Protein AF-A0A0K8Q3N2-F1 (afdb_monomer_lite)

Radius of gyration: 20.89 Å; chains: 1; bounding box: 48×40×47 Å

pLDDT: mean 96.3, std 5.36, range [55.06, 98.69]

Structure (mmCIF, N/CA/C/O backbone):
data_AF-A0A0K8Q3N2-F1
#
_entry.id   AF-A0A0K8Q3N2-F1
#
loop_
_atom_site.group_PDB
_atom_site.id
_atom_site.type_symbol
_atom_site.label_atom_id
_atom_site.label_alt_id
_atom_site.label_comp_id
_atom_site.label_asym_id
_atom_site.label_entity_id
_atom_site.label_seq_id
_atom_site.pdbx_PDB_ins_code
_atom_site.Cartn_x
_atom_site.Cartn_y
_atom_site.Cartn_z
_atom_site.occupancy
_atom_site.B_iso_or_equiv
_atom_site.auth_seq_id
_atom_site.auth_comp_id
_atom_site.auth_asym_id
_atom_site.auth_atom_id
_atom_site.pdbx_PDB_model_num
ATOM 1 N N . MET A 1 1 ? 7.678 7.417 -1.042 1.00 94.62 1 MET A N 1
ATOM 2 C CA . MET A 1 1 ? 6.324 6.924 -1.377 1.00 94.62 1 MET A CA 1
ATOM 3 C C . MET A 1 1 ? 5.869 7.348 -2.769 1.00 94.62 1 MET A C 1
ATOM 5 O O . MET A 1 1 ? 5.271 6.515 -3.427 1.00 94.62 1 MET A O 1
ATOM 9 N N . GLN A 1 2 ? 6.219 8.548 -3.266 1.00 98.56 2 GLN A N 1
ATOM 10 C CA . GLN A 1 2 ? 5.915 8.964 -4.652 1.00 98.56 2 GLN A CA 1
ATOM 11 C C . GLN A 1 2 ? 6.336 7.919 -5.699 1.00 98.56 2 GLN A C 1
ATOM 13 O O . GLN A 1 2 ? 5.490 7.435 -6.433 1.00 98.56 2 GLN A O 1
ATOM 18 N N . PHE A 1 3 ? 7.594 7.467 -5.667 1.00 98.31 3 PHE A N 1
ATOM 19 C CA . PHE A 1 3 ? 8.089 6.438 -6.589 1.00 98.31 3 PHE A CA 1
ATOM 20 C C . PHE A 1 3 ? 7.287 5.122 -6.545 1.00 98.31 3 PHE A C 1
ATOM 22 O O . PHE A 1 3 ? 7.110 4.467 -7.563 1.00 98.31 3 PHE A O 1
ATOM 29 N N . GLN A 1 4 ? 6.761 4.737 -5.378 1.00 98.44 4 GLN A N 1
ATOM 30 C CA . GLN A 1 4 ? 5.919 3.544 -5.253 1.00 98.44 4 GLN A CA 1
ATOM 31 C C . GLN A 1 4 ? 4.566 3.749 -5.949 1.00 98.44 4 GLN A C 1
ATOM 33 O O . GLN A 1 4 ? 4.124 2.858 -6.670 1.00 98.44 4 GLN A O 1
ATOM 38 N N . ALA A 1 5 ? 3.935 4.916 -5.767 1.00 98.62 5 ALA A N 1
ATOM 39 C CA . ALA A 1 5 ? 2.709 5.279 -6.484 1.00 98.62 5 ALA A CA 1
ATOM 40 C C . ALA A 1 5 ? 2.949 5.330 -7.999 1.00 98.62 5 ALA A C 1
ATOM 42 O O . ALA A 1 5 ? 2.166 4.786 -8.771 1.00 98.62 5 ALA A O 1
ATOM 43 N N . ASP A 1 6 ? 4.081 5.899 -8.413 1.00 98.50 6 ASP A N 1
ATOM 44 C CA . ASP A 1 6 ? 4.502 5.979 -9.809 1.00 98.50 6 ASP A CA 1
ATOM 45 C C . ASP A 1 6 ? 4.679 4.590 -10.443 1.00 98.50 6 ASP A C 1
ATOM 47 O O . ASP A 1 6 ? 4.102 4.299 -11.490 1.00 98.50 6 ASP A O 1
ATOM 51 N N . ILE A 1 7 ? 5.433 3.697 -9.793 1.00 98.19 7 ILE A N 1
ATOM 52 C CA . ILE A 1 7 ? 5.713 2.351 -10.312 1.00 98.19 7 ILE A CA 1
ATOM 53 C C . ILE A 1 7 ? 4.478 1.442 -10.284 1.00 98.19 7 ILE A C 1
ATOM 55 O O . ILE A 1 7 ? 4.307 0.618 -11.189 1.00 98.19 7 ILE A O 1
ATOM 59 N N . LEU A 1 8 ? 3.596 1.576 -9.288 1.00 97.56 8 LEU A N 1
ATOM 60 C CA . LEU A 1 8 ? 2.346 0.810 -9.225 1.00 97.56 8 LEU A CA 1
ATOM 61 C C . LEU A 1 8 ? 1.237 1.393 -10.112 1.00 97.56 8 LEU A C 1
ATOM 63 O O . LEU A 1 8 ? 0.359 0.648 -10.546 1.00 97.56 8 LEU A O 1
ATOM 67 N N . GLY A 1 9 ? 1.295 2.685 -10.438 1.00 97.44 9 GLY A N 1
ATOM 68 C CA . GLY A 1 9 ? 0.257 3.379 -11.202 1.00 97.44 9 GLY A CA 1
ATOM 69 C C . GLY A 1 9 ? -1.070 3.513 -10.455 1.00 97.44 9 GLY A C 1
ATOM 70 O O . GLY A 1 9 ? -2.113 3.596 -11.092 1.00 97.44 9 GLY A O 1
ATOM 71 N N . VAL A 1 10 ? -1.036 3.502 -9.120 1.00 98.25 10 VAL A N 1
ATOM 72 C CA . VAL A 1 10 ? -2.202 3.694 -8.244 1.00 98.25 10 VAL A CA 1
ATOM 73 C C . VAL A 1 10 ? -1.836 4.619 -7.077 1.00 98.25 10 VAL A C 1
ATOM 75 O O . VAL A 1 10 ? -0.649 4.722 -6.743 1.00 98.25 10 VAL A O 1
ATOM 78 N N . PRO A 1 11 ? -2.816 5.279 -6.432 1.00 98.38 11 PRO A N 1
ATOM 79 C CA . PRO A 1 11 ? -2.544 6.125 -5.279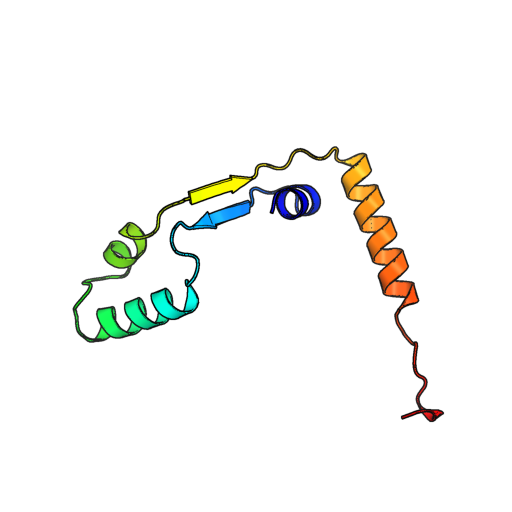 1.00 98.38 11 PRO A CA 1
ATOM 80 C C . PRO A 1 11 ? -1.917 5.326 -4.133 1.00 98.38 11 PRO A C 1
ATOM 82 O O . PRO A 1 11 ? -2.358 4.223 -3.808 1.00 98.38 11 PRO A O 1
ATOM 85 N N . VAL A 1 12 ? -0.923 5.913 -3.468 1.00 98.50 12 VAL A N 1
ATOM 86 C CA . VAL A 1 12 ? -0.384 5.403 -2.200 1.00 98.50 12 VAL A CA 1
ATOM 87 C C . VAL A 1 12 ? -0.821 6.337 -1.084 1.00 98.50 12 VAL A C 1
ATOM 89 O O . VAL A 1 12 ? -0.584 7.543 -1.155 1.00 98.50 12 VAL A O 1
ATOM 92 N N . ILE A 1 13 ? -1.439 5.778 -0.047 1.00 98.25 13 ILE A N 1
ATOM 93 C CA . ILE A 1 13 ? -1.986 6.523 1.089 1.00 98.25 13 ILE A CA 1
ATOM 94 C C . ILE A 1 13 ? -1.219 6.121 2.346 1.00 98.25 13 ILE A C 1
ATOM 96 O O . ILE A 1 13 ? -1.063 4.934 2.628 1.00 98.25 13 ILE A O 1
ATOM 100 N N . ARG A 1 14 ? -0.746 7.109 3.108 1.00 97.88 14 ARG A N 1
ATOM 101 C CA . ARG A 1 14 ? -0.144 6.913 4.428 1.00 97.88 14 ARG A CA 1
ATOM 102 C C . ARG A 1 14 ? -1.108 7.407 5.514 1.00 97.88 14 ARG A C 1
ATOM 104 O O . ARG A 1 14 ? -1.519 8.572 5.459 1.00 97.88 14 ARG A O 1
ATOM 111 N N . PRO A 1 15 ? -1.448 6.561 6.501 1.00 97.69 15 PRO A N 1
ATOM 112 C CA . PRO A 1 15 ? -2.257 6.971 7.641 1.00 97.69 15 PRO A CA 1
ATOM 113 C C . PRO A 1 15 ? -1.481 7.901 8.581 1.00 97.69 15 PRO A C 1
ATOM 115 O O . PRO A 1 15 ? -0.250 7.905 8.597 1.00 97.69 15 PRO A O 1
ATOM 118 N N . LYS A 1 16 ? -2.212 8.652 9.408 1.00 97.19 16 LYS A N 1
ATOM 119 C CA . LYS A 1 16 ? -1.646 9.531 10.441 1.00 97.19 16 LYS A CA 1
ATOM 120 C C . LYS A 1 16 ? -0.935 8.783 11.566 1.00 97.19 16 LYS A C 1
ATOM 122 O O . LYS A 1 16 ? 0.046 9.290 12.097 1.00 97.19 16 LYS A O 1
ATOM 127 N N . VAL A 1 17 ? -1.406 7.584 11.904 1.00 95.81 17 VAL A N 1
ATOM 128 C CA . VAL A 1 17 ? -0.732 6.676 12.842 1.00 95.81 17 VAL A CA 1
ATOM 129 C C . VAL A 1 17 ? 0.032 5.640 12.027 1.00 95.81 17 VAL A C 1
ATOM 131 O O . VAL A 1 17 ? -0.582 4.859 11.302 1.00 95.81 17 VAL A O 1
ATOM 134 N N . VAL A 1 18 ? 1.363 5.651 12.117 1.00 93.81 18 VAL A N 1
ATOM 135 C CA . VAL A 1 18 ? 2.234 4.778 11.309 1.00 93.81 18 VAL A CA 1
ATOM 136 C C . VAL A 1 18 ? 2.439 3.421 11.989 1.00 93.81 18 VAL A C 1
ATOM 138 O O . VAL A 1 18 ? 2.630 2.412 11.315 1.00 93.81 18 VAL A O 1
ATOM 141 N N . GLU A 1 19 ? 2.319 3.363 13.314 1.00 95.94 19 GLU A N 1
ATOM 142 C CA . GLU A 1 19 ? 2.421 2.168 14.154 1.00 95.94 19 GLU A CA 1
ATOM 143 C C . GLU A 1 19 ? 1.146 1.302 14.077 1.00 95.94 19 GLU A C 1
ATOM 145 O O . GLU A 1 19 ? 0.569 0.893 15.089 1.00 95.94 19 GLU A O 1
ATOM 150 N N . THR A 1 20 ? 0.685 1.008 12.856 1.00 96.19 20 THR A N 1
ATOM 151 C CA . THR A 1 20 ? -0.578 0.301 12.588 1.00 96.19 20 THR A CA 1
ATOM 152 C C . THR A 1 20 ? -0.611 -1.106 1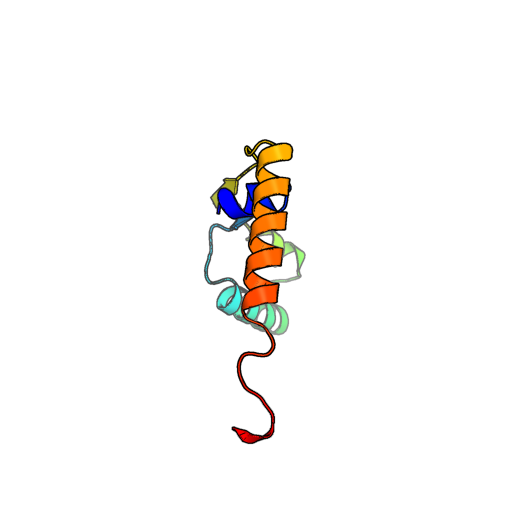3.179 1.00 96.19 20 THR A C 1
ATOM 154 O O . THR A 1 20 ? -1.685 -1.598 13.506 1.00 96.19 20 THR A O 1
ATOM 157 N N . THR A 1 21 ? 0.548 -1.747 13.361 1.00 97.06 21 THR A N 1
ATOM 158 C CA . THR A 1 21 ? 0.658 -3.056 14.023 1.00 97.06 21 THR A CA 1
ATOM 159 C C . THR A 1 21 ? 0.194 -2.986 15.477 1.00 97.06 21 THR A C 1
ATOM 161 O O . THR A 1 21 ? -0.679 -3.751 15.884 1.00 97.06 21 THR A O 1
ATOM 164 N N . SER A 1 22 ? 0.730 -2.037 16.253 1.00 97.19 22 SER A N 1
ATOM 165 C CA . SER A 1 22 ? 0.340 -1.835 17.653 1.00 97.19 22 SER A CA 1
ATOM 166 C C . SER A 1 22 ? -1.108 -1.369 17.758 1.00 97.19 22 SER A C 1
ATOM 168 O O . SER A 1 22 ? -1.851 -1.848 18.611 1.00 97.19 22 SER A O 1
ATOM 170 N N . LEU A 1 23 ? -1.529 -0.480 16.853 1.00 96.62 23 LEU A N 1
ATOM 171 C CA . LEU A 1 23 ? -2.909 -0.008 16.789 1.00 96.62 23 LEU A CA 1
ATOM 172 C C . LEU A 1 23 ? -3.898 -1.153 16.511 1.00 96.62 23 LEU A C 1
ATOM 174 O O . LEU A 1 23 ? -4.940 -1.230 17.154 1.00 96.62 23 LEU A O 1
ATOM 178 N N . GLY A 1 24 ? -3.556 -2.076 15.610 1.00 97.25 24 GLY A N 1
ATOM 179 C CA . GLY A 1 24 ? -4.371 -3.255 15.318 1.00 97.25 24 GLY A CA 1
ATOM 180 C C . GLY A 1 24 ? -4.513 -4.189 16.522 1.00 97.25 24 GLY A C 1
ATOM 181 O O . GLY A 1 24 ? -5.620 -4.631 16.823 1.00 97.25 24 GLY A O 1
ATOM 182 N N . ALA A 1 25 ? -3.42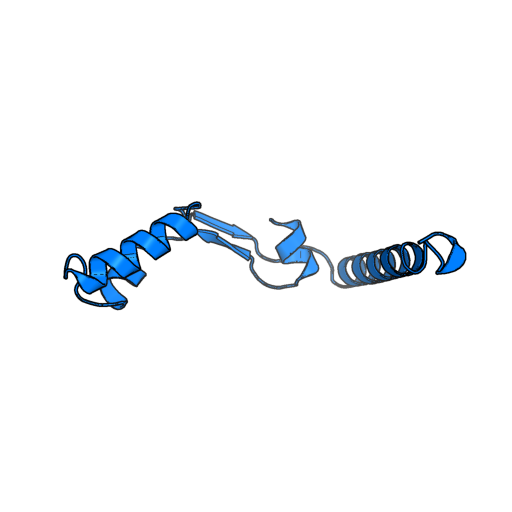1 -4.437 17.254 1.00 98.19 25 ALA A N 1
ATOM 183 C CA . ALA A 1 25 ? -3.466 -5.213 18.495 1.00 98.19 25 ALA A CA 1
ATOM 184 C C . ALA A 1 25 ? -4.340 -4.533 19.564 1.00 98.19 25 ALA A C 1
ATOM 186 O O . ALA A 1 25 ? -5.145 -5.197 20.218 1.00 98.19 25 ALA A O 1
ATOM 187 N N . ALA A 1 26 ? -4.227 -3.207 19.696 1.00 97.75 26 ALA A N 1
ATOM 188 C CA . ALA A 1 26 ? -5.059 -2.425 20.602 1.00 97.75 26 ALA A CA 1
ATOM 189 C C . ALA A 1 26 ? -6.545 -2.517 20.226 1.00 97.75 26 ALA A C 1
ATOM 191 O O . ALA A 1 26 ? -7.357 -2.804 21.101 1.00 97.75 26 ALA A O 1
ATOM 192 N N . TYR A 1 27 ? -6.904 -2.355 18.946 1.00 97.94 27 TYR A N 1
ATOM 193 C CA . TYR A 1 27 ? -8.289 -2.516 18.489 1.00 97.94 27 TYR A CA 1
ATOM 194 C C . TYR A 1 27 ? -8.832 -3.913 18.773 1.00 97.94 27 TYR A C 1
ATOM 196 O O . TYR A 1 27 ? -9.924 -4.028 19.320 1.00 97.94 27 TYR A O 1
ATOM 204 N N . ALA A 1 28 ? -8.073 -4.968 18.471 1.00 97.88 28 ALA A N 1
ATOM 205 C CA . ALA A 1 28 ? -8.511 -6.338 18.723 1.00 97.88 28 ALA A CA 1
ATOM 206 C C . ALA A 1 28 ? -8.795 -6.591 20.216 1.00 97.88 28 ALA A C 1
ATOM 208 O O . ALA A 1 28 ? -9.860 -7.100 20.565 1.00 97.88 28 ALA A O 1
ATOM 209 N N . ALA A 1 29 ? -7.877 -6.191 21.102 1.00 98.31 29 ALA A N 1
ATOM 210 C CA . ALA A 1 29 ? -8.066 -6.329 22.545 1.00 98.31 29 ALA A CA 1
ATOM 211 C C . ALA A 1 29 ? -9.216 -5.452 23.062 1.00 98.31 29 ALA A C 1
ATOM 213 O O . ALA A 1 29 ? -10.038 -5.908 23.854 1.00 98.31 29 ALA A O 1
ATOM 214 N N . GLY A 1 30 ? -9.300 -4.209 22.584 1.00 97.94 30 GLY A N 1
ATOM 215 C CA . GLY A 1 30 ? -10.324 -3.251 22.985 1.00 97.94 30 GLY A CA 1
ATOM 216 C C . GLY A 1 30 ? -11.733 -3.678 22.584 1.00 97.94 30 GLY A C 1
ATOM 217 O O . GLY A 1 30 ? -12.654 -3.516 23.377 1.00 97.94 30 GLY A O 1
ATOM 218 N N . LEU A 1 31 ? -11.904 -4.288 21.409 1.00 98.00 31 LEU A N 1
ATOM 219 C CA . LEU A 1 31 ? -13.183 -4.871 20.993 1.00 98.00 31 LEU A CA 1
ATOM 220 C C . LEU A 1 31 ? -13.594 -6.036 21.900 1.00 98.00 31 LEU A C 1
ATOM 222 O O . LEU A 1 31 ? -14.747 -6.115 22.312 1.00 98.00 31 LEU A O 1
ATOM 226 N N . ALA A 1 32 ? -12.651 -6.912 22.265 1.00 98.31 32 ALA A N 1
ATOM 227 C CA . ALA A 1 32 ? -12.935 -8.068 23.117 1.00 98.31 32 ALA A CA 1
ATOM 228 C C . ALA A 1 32 ? -13.408 -7.682 24.532 1.00 98.31 32 ALA A C 1
ATOM 230 O O . ALA A 1 32 ? -14.165 -8.429 25.148 1.00 98.31 32 ALA A O 1
ATOM 231 N N . VAL A 1 33 ? -12.977 -6.523 25.043 1.00 98.25 33 VAL A N 1
ATOM 232 C CA . VAL A 1 33 ? -13.353 -6.017 26.378 1.00 98.25 33 VAL A CA 1
ATOM 233 C C . VAL A 1 33 ? -14.409 -4.906 26.340 1.00 98.25 33 VAL A C 1
ATOM 235 O O . VAL A 1 33 ? -14.732 -4.339 27.381 1.00 98.25 33 VAL A O 1
ATOM 238 N N . GLY A 1 34 ? -14.947 -4.579 25.159 1.00 97.44 34 GLY A N 1
ATOM 239 C CA . GLY A 1 34 ? -15.980 -3.554 24.986 1.00 97.44 34 GLY A CA 1
ATOM 240 C C . GLY A 1 34 ? -15.496 -2.106 25.132 1.00 97.44 34 GLY A C 1
ATOM 241 O O . GLY A 1 34 ? -16.314 -1.216 25.349 1.00 97.44 34 GLY A O 1
ATOM 242 N N . PHE A 1 35 ? -14.187 -1.850 25.020 1.00 97.88 35 PHE A N 1
ATOM 243 C CA . PHE A 1 35 ? -13.643 -0.487 24.951 1.00 97.88 35 PHE A CA 1
ATOM 244 C C . PHE A 1 35 ? -14.103 0.236 23.675 1.00 97.88 35 PHE A C 1
ATOM 246 O O . PHE A 1 35 ? -14.440 1.416 23.725 1.00 97.88 35 PHE A O 1
ATOM 253 N N . TRP A 1 36 ? -14.161 -0.491 22.555 1.00 98.06 36 TRP A N 1
ATOM 254 C CA . TRP A 1 36 ? -14.893 -0.096 21.348 1.00 98.06 36 TRP A CA 1
ATOM 255 C C . TRP A 1 36 ? -16.076 -1.037 21.148 1.00 98.06 36 TRP A C 1
ATOM 257 O O . TRP A 1 36 ? -15.978 -2.229 21.450 1.00 98.06 36 TRP A O 1
ATOM 267 N N . LYS A 1 37 ? -17.185 -0.509 20.630 1.00 95.94 37 LYS A N 1
ATOM 268 C CA . LYS A 1 37 ? -18.426 -1.276 20.444 1.00 95.94 37 LYS A CA 1
ATOM 269 C C . LYS A 1 37 ? -18.366 -2.212 19.246 1.00 95.94 37 LYS A C 1
ATOM 271 O O . LYS A 1 37 ? -18.879 -3.325 19.311 1.00 95.94 37 LYS A O 1
ATOM 276 N N . ASP A 1 38 ? -17.775 -1.747 18.151 1.00 97.06 38 ASP A N 1
ATOM 277 C CA . ASP A 1 38 ? -17.717 -2.469 16.887 1.00 97.06 38 ASP A CA 1
ATOM 278 C C . ASP A 1 38 ? -16.561 -1.980 15.997 1.00 97.06 38 ASP A C 1
ATOM 280 O O . ASP A 1 38 ? -15.836 -1.031 16.308 1.00 97.06 38 ASP A O 1
ATOM 284 N N . LEU A 1 39 ? -16.390 -2.645 14.851 1.00 96.62 39 LEU A N 1
ATOM 285 C CA . LEU A 1 39 ? -15.378 -2.285 13.855 1.00 96.62 39 LEU A CA 1
ATOM 286 C C . LEU A 1 39 ? -15.620 -0.906 13.217 1.00 96.62 39 LEU A C 1
ATOM 288 O O . LEU A 1 39 ? -14.682 -0.324 12.668 1.00 96.62 39 LEU A O 1
ATOM 292 N N . GLY A 1 40 ? -16.845 -0.380 13.277 1.00 97.06 40 GLY A N 1
ATOM 293 C CA . GLY A 1 40 ? -17.186 0.957 12.802 1.00 97.06 40 GLY A CA 1
ATOM 294 C C . GLY A 1 40 ? -16.526 2.033 13.659 1.00 97.06 40 GLY A C 1
ATOM 295 O O . GLY A 1 40 ? -15.871 2.923 13.114 1.00 97.06 40 GLY A O 1
ATOM 296 N N . GLU A 1 41 ? -16.599 1.905 14.987 1.00 96.31 41 GLU A N 1
ATOM 297 C CA . GLU A 1 41 ? -15.892 2.803 15.913 1.00 96.31 41 GLU A CA 1
ATOM 298 C C . GLU A 1 41 ? -14.367 2.743 15.720 1.00 96.31 41 GLU A C 1
ATOM 300 O O . GLU A 1 41 ? -13.701 3.779 15.740 1.00 96.31 41 GLU A O 1
ATOM 305 N N . CYS A 1 42 ? -13.793 1.561 15.459 1.00 95.00 42 CYS A N 1
ATOM 306 C CA . CYS A 1 42 ? -12.367 1.448 15.136 1.00 95.00 42 CYS A CA 1
ATOM 307 C C . CYS A 1 42 ? -12.021 2.125 13.801 1.00 95.00 42 CYS A C 1
ATOM 309 O O . CYS A 1 42 ? -11.014 2.826 13.711 1.00 95.00 42 CYS A O 1
ATOM 311 N N . SER A 1 43 ? -12.860 1.952 12.776 1.00 94.44 43 SER A N 1
ATOM 312 C CA . SER A 1 43 ? -12.646 2.533 11.443 1.00 94.44 43 SER A CA 1
ATOM 313 C C . SER A 1 43 ? -12.719 4.060 11.458 1.00 94.44 43 SER A C 1
ATOM 315 O O . SER A 1 43 ? -11.966 4.713 10.740 1.00 94.44 43 SER A O 1
ATOM 317 N N . ALA A 1 44 ? -13.566 4.641 12.313 1.00 95.12 44 ALA A N 1
ATOM 318 C CA . ALA A 1 44 ? -13.696 6.090 12.472 1.00 95.12 44 ALA A CA 1
ATOM 319 C C . ALA A 1 44 ? -12.422 6.767 13.013 1.00 95.12 44 ALA A C 1
ATOM 321 O O . ALA A 1 44 ? -12.229 7.966 12.818 1.00 95.12 44 ALA A O 1
ATOM 322 N N . ASN A 1 45 ? -11.536 6.009 13.664 1.00 93.31 45 ASN A N 1
ATOM 323 C CA . ASN A 1 45 ? -10.251 6.514 14.146 1.00 93.31 45 ASN A CA 1
ATOM 324 C C . ASN A 1 45 ? -9.187 6.600 13.040 1.00 93.31 45 ASN A C 1
ATOM 326 O O . ASN A 1 45 ? -8.130 7.202 13.250 1.00 93.31 45 ASN A O 1
ATOM 330 N N . TRP A 1 46 ? -9.418 5.975 11.880 1.00 96.44 46 TRP A N 1
ATOM 331 C CA . TRP A 1 46 ? -8.484 6.060 10.768 1.00 96.44 46 TRP A CA 1
ATOM 332 C C . TRP A 1 46 ? -8.521 7.463 10.162 1.00 96.44 46 TRP A C 1
ATOM 334 O O . TRP A 1 46 ? -9.579 8.000 9.842 1.00 96.44 46 TRP A O 1
ATOM 344 N N . ALA A 1 47 ? -7.344 8.045 9.960 1.00 96.25 47 ALA A N 1
ATOM 345 C CA . ALA A 1 47 ? -7.197 9.326 9.292 1.00 96.25 47 ALA A CA 1
ATOM 346 C C . ALA A 1 47 ? -6.032 9.276 8.307 1.00 96.25 47 ALA A C 1
ATOM 348 O O . ALA A 1 47 ? -4.950 8.770 8.625 1.00 96.25 47 ALA A O 1
ATOM 349 N N . GLU A 1 48 ? -6.249 9.846 7.126 1.00 97.00 48 GLU A N 1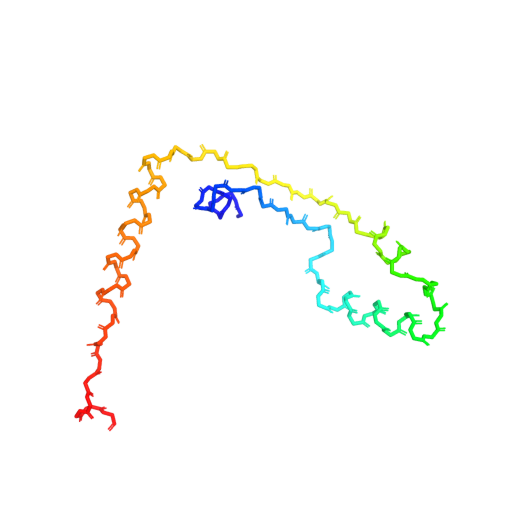
ATOM 350 C CA . GLU A 1 48 ? -5.199 10.087 6.144 1.00 97.00 48 GLU A CA 1
ATOM 351 C C . GLU A 1 48 ? -4.269 11.203 6.638 1.00 97.00 48 GLU A C 1
ATOM 353 O O . GLU A 1 48 ? -4.732 12.250 7.088 1.00 97.00 48 GLU A O 1
ATOM 358 N N . ASP A 1 49 ? -2.956 10.992 6.544 1.00 97.75 49 ASP A N 1
ATOM 359 C CA . ASP A 1 49 ? -1.963 12.059 6.732 1.00 97.75 49 ASP A CA 1
ATOM 360 C C . ASP A 1 49 ? -1.455 12.567 5.385 1.00 97.75 49 ASP A C 1
ATOM 362 O O . ASP A 1 49 ? -1.402 13.771 5.137 1.00 97.75 49 ASP A O 1
ATOM 366 N N . LYS A 1 50 ? -1.112 11.646 4.478 1.00 98.12 50 LYS A N 1
ATOM 367 C CA . LYS A 1 50 ? -0.621 12.023 3.156 1.00 98.12 50 LYS A CA 1
ATOM 368 C C . LYS A 1 50 ? -0.950 10.992 2.091 1.00 98.12 50 LYS A C 1
ATOM 370 O O . LYS A 1 50 ? -0.853 9.789 2.320 1.00 98.12 50 LYS A O 1
ATOM 375 N N . ARG A 1 51 ? -1.222 11.489 0.888 1.00 98.50 51 ARG A N 1
ATOM 376 C CA . ARG A 1 51 ? -1.435 10.705 -0.327 1.00 98.50 51 ARG A CA 1
ATOM 377 C C . ARG A 1 51 ? -0.484 11.136 -1.429 1.00 98.50 51 ARG A C 1
ATOM 379 O O . ARG A 1 51 ? -0.151 12.314 -1.569 1.00 98.50 51 ARG A O 1
ATOM 386 N N . TRP A 1 52 ? -0.048 10.159 -2.210 1.00 98.69 52 TRP A N 1
ATOM 387 C CA . TRP A 1 52 ? 0.727 10.358 -3.424 1.00 98.69 52 TRP A CA 1
ATOM 388 C C . TRP A 1 52 ? -0.043 9.763 -4.592 1.00 98.69 52 TRP A C 1
ATOM 390 O O . TRP A 1 52 ? -0.263 8.554 -4.634 1.00 98.69 52 TRP A O 1
ATOM 400 N N . GLU A 1 53 ? -0.428 10.625 -5.526 1.00 98.62 53 GLU A N 1
ATOM 401 C CA . GLU A 1 53 ? -0.959 10.223 -6.826 1.00 98.62 53 GLU A CA 1
ATOM 402 C C . GLU A 1 53 ? 0.194 9.870 -7.778 1.00 98.62 53 GLU A C 1
ATOM 404 O O . GLU A 1 53 ? 1.259 10.491 -7.663 1.00 98.62 53 GLU A O 1
ATOM 409 N N . PRO A 1 54 ? 0.021 8.914 -8.709 1.00 98.31 54 PRO A N 1
ATOM 410 C CA . PRO A 1 54 ? 1.015 8.624 -9.740 1.00 98.31 54 PRO A CA 1
ATOM 411 C C . PRO A 1 54 ? 1.276 9.852 -10.621 1.00 98.31 54 PRO A C 1
ATOM 413 O O . PRO A 1 54 ? 0.343 10.514 -11.070 1.00 98.31 54 PRO A O 1
ATOM 416 N N . LYS A 1 55 ? 2.550 10.160 -10.871 1.00 98.19 55 LYS A N 1
ATOM 417 C CA . LYS A 1 55 ? 2.994 11.309 -11.684 1.00 98.19 55 LYS A CA 1
ATOM 418 C C . LYS A 1 55 ? 3.999 10.938 -12.771 1.00 98.19 55 LYS A C 1
ATOM 420 O O . LYS A 1 55 ? 4.299 11.769 -13.622 1.00 98.19 55 LYS A O 1
ATOM 425 N N . MET A 1 56 ? 4.554 9.729 -12.726 1.00 98.25 56 MET A N 1
ATOM 426 C CA . MET A 1 56 ? 5.507 9.248 -13.724 1.00 98.25 56 MET A CA 1
ATOM 427 C C . MET A 1 56 ? 4.810 8.909 -15.043 1.00 98.25 56 MET A C 1
ATOM 429 O O . MET A 1 56 ? 3.741 8.299 -15.053 1.00 98.25 56 MET A O 1
ATOM 433 N N . ASP A 1 57 ? 5.460 9.264 -16.149 1.00 98.19 57 ASP A N 1
ATOM 434 C CA . ASP A 1 57 ? 5.036 8.868 -17.488 1.00 98.19 57 ASP A CA 1
ATOM 435 C C . ASP A 1 57 ? 5.016 7.337 -17.653 1.00 98.19 57 ASP A C 1
ATOM 437 O O . ASP A 1 57 ? 5.873 6.617 -17.126 1.00 98.19 57 ASP A O 1
ATOM 441 N N . GLN A 1 58 ? 4.045 6.831 -18.417 1.00 97.50 58 GLN A N 1
ATOM 442 C CA . GLN A 1 58 ? 3.862 5.395 -18.604 1.00 97.50 58 GLN A CA 1
ATOM 443 C C . GLN A 1 58 ? 5.070 4.738 -19.288 1.00 97.50 58 GLN A C 1
ATOM 445 O O . GLN A 1 58 ? 5.488 3.657 -18.866 1.00 97.50 58 GLN A O 1
ATOM 450 N N . ALA A 1 59 ? 5.663 5.370 -20.305 1.00 98.25 59 ALA A N 1
ATOM 451 C CA . ALA A 1 59 ? 6.785 4.778 -21.029 1.00 98.25 59 ALA A CA 1
ATOM 452 C C . ALA A 1 59 ? 8.026 4.672 -20.132 1.00 98.25 59 ALA A C 1
ATOM 454 O O . ALA A 1 59 ? 8.738 3.660 -20.162 1.00 98.25 59 ALA A O 1
ATOM 455 N N . GLU A 1 60 ? 8.257 5.679 -19.286 1.00 98.31 60 GLU A N 1
ATOM 456 C CA . GLU A 1 60 ? 9.340 5.652 -18.302 1.00 98.31 60 GLU A CA 1
ATOM 457 C C . GLU A 1 60 ? 9.103 4.583 -17.227 1.00 98.31 60 GLU A C 1
ATOM 459 O O . GLU A 1 60 ? 10.004 3.787 -16.944 1.00 98.31 60 GLU A O 1
ATOM 464 N N . ARG A 1 61 ? 7.880 4.484 -16.693 1.00 98.12 61 ARG A N 1
ATOM 465 C CA . ARG A 1 61 ? 7.486 3.427 -15.748 1.00 98.12 61 ARG A CA 1
ATOM 466 C C . ARG A 1 61 ? 7.766 2.035 -16.315 1.00 98.12 61 ARG A C 1
ATOM 468 O O . ARG A 1 61 ? 8.377 1.192 -15.652 1.00 98.12 61 ARG A O 1
ATOM 475 N N . GLU A 1 62 ? 7.340 1.783 -17.549 1.00 98.31 62 GLU A N 1
ATOM 476 C CA . GLU A 1 62 ? 7.558 0.501 -18.215 1.00 98.31 62 GLU A CA 1
ATOM 477 C C . GLU A 1 62 ? 9.045 0.226 -18.455 1.00 98.31 62 GLU A C 1
ATOM 479 O O . GLU A 1 62 ? 9.506 -0.902 -18.253 1.00 98.31 62 GLU A O 1
ATOM 484 N N . ARG A 1 63 ? 9.823 1.244 -18.846 1.00 98.56 63 ARG A N 1
ATOM 485 C CA . ARG A 1 63 ? 11.277 1.125 -19.014 1.00 98.56 63 ARG A CA 1
ATOM 486 C C . ARG A 1 63 ? 11.947 0.709 -17.710 1.00 98.56 63 ARG A C 1
ATOM 488 O O . ARG A 1 63 ? 12.721 -0.249 -17.717 1.00 98.56 63 ARG A O 1
ATOM 495 N N . GLN A 1 64 ? 11.634 1.380 -16.604 1.00 98.31 64 GLN A N 1
ATOM 496 C CA . GLN A 1 64 ? 12.199 1.058 -15.294 1.00 98.31 64 GLN A CA 1
ATOM 497 C C . GLN A 1 64 ? 11.823 -0.355 -14.847 1.00 98.31 64 GLN A C 1
ATOM 499 O O . GLN A 1 64 ? 12.696 -1.114 -14.429 1.00 98.31 64 GLN A O 1
ATOM 504 N N . MET A 1 65 ? 10.561 -0.758 -15.025 1.00 98.25 65 MET A N 1
ATOM 505 C CA . MET A 1 65 ? 10.108 -2.11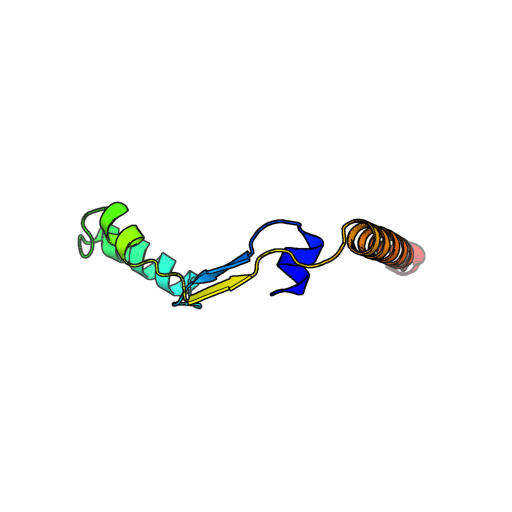0 -14.692 1.00 98.25 65 MET A CA 1
ATOM 506 C C . MET A 1 65 ? 10.818 -3.185 -15.532 1.00 98.25 65 MET A C 1
ATOM 508 O O . MET A 1 65 ? 11.221 -4.221 -15.002 1.00 98.25 65 MET A O 1
ATOM 512 N N . ARG A 1 66 ? 11.029 -2.948 -16.836 1.00 98.50 66 ARG A N 1
ATOM 513 C CA . ARG A 1 66 ? 11.803 -3.860 -17.700 1.00 98.50 66 ARG A CA 1
ATOM 514 C C . ARG A 1 66 ? 13.256 -3.987 -17.241 1.00 98.50 66 ARG A C 1
ATOM 516 O O . ARG A 1 66 ? 13.782 -5.097 -17.189 1.00 98.50 66 ARG A O 1
ATOM 523 N N . LEU A 1 67 ? 13.904 -2.870 -16.911 1.00 98.56 67 LEU A N 1
ATOM 524 C CA . LEU A 1 67 ? 15.295 -2.869 -16.454 1.00 98.56 67 LEU A CA 1
ATOM 525 C C . LEU A 1 67 ? 15.451 -3.534 -15.084 1.00 98.56 67 LEU A C 1
ATOM 527 O O . LEU A 1 67 ? 16.384 -4.312 -14.904 1.00 98.56 67 LEU A O 1
ATOM 531 N N . TRP A 1 68 ? 14.518 -3.299 -14.158 1.00 98.44 68 TRP A N 1
ATOM 532 C CA . TRP A 1 68 ? 14.488 -3.986 -12.869 1.00 98.44 68 TRP A CA 1
ATOM 533 C C . TRP A 1 68 ? 14.351 -5.501 -13.050 1.00 98.44 68 TRP A C 1
ATOM 535 O O . TRP A 1 68 ? 15.172 -6.245 -12.522 1.00 98.44 68 TRP A O 1
ATOM 545 N N . LYS A 1 69 ? 13.405 -5.967 -13.881 1.00 98.56 69 LYS A N 1
ATOM 546 C CA . LYS A 1 69 ? 13.259 -7.401 -14.197 1.00 98.56 69 LYS A CA 1
ATOM 547 C C . LYS A 1 69 ? 14.550 -7.989 -14.763 1.00 98.56 69 LYS A C 1
ATOM 549 O O . LYS A 1 69 ? 14.986 -9.038 -14.308 1.00 98.56 69 LYS A O 1
ATOM 554 N N . LYS A 1 70 ? 15.200 -7.288 -15.700 1.00 98.69 70 LYS A N 1
ATOM 555 C CA . LYS A 1 70 ? 16.499 -7.701 -16.251 1.00 98.69 70 LYS A CA 1
ATOM 556 C C . LYS A 1 70 ? 17.571 -7.824 -15.162 1.00 98.69 70 LYS A C 1
ATOM 558 O O . LYS A 1 70 ? 18.335 -8.783 -15.191 1.00 98.69 70 LYS A O 1
ATOM 563 N N . ALA A 1 71 ? 17.642 -6.873 -14.231 1.00 98.56 71 ALA A N 1
ATOM 564 C CA . ALA A 1 71 ? 18.601 -6.906 -13.129 1.00 98.56 71 ALA A CA 1
ATOM 565 C C . ALA A 1 71 ? 18.335 -8.080 -12.174 1.00 98.56 71 ALA A C 1
ATOM 567 O O . ALA A 1 71 ? 19.265 -8.810 -11.853 1.00 98.56 71 ALA A O 1
ATOM 568 N N . VAL A 1 72 ? 17.071 -8.317 -11.808 1.00 98.50 72 VAL A N 1
ATOM 569 C CA . VAL A 1 72 ? 16.656 -9.467 -10.987 1.00 98.50 72 VAL A CA 1
ATOM 570 C C . VAL A 1 72 ? 17.032 -10.783 -11.661 1.00 98.50 72 VAL A C 1
ATOM 572 O O . VAL A 1 72 ? 17.615 -11.649 -11.024 1.00 98.50 72 VAL A O 1
ATOM 575 N N . THR A 1 73 ? 16.781 -10.934 -12.964 1.00 98.38 73 THR A N 1
ATOM 576 C CA . THR A 1 73 ? 17.208 -12.133 -13.703 1.00 98.38 73 THR A CA 1
ATOM 577 C C . THR A 1 73 ? 18.722 -12.339 -13.643 1.00 98.38 73 THR A C 1
ATOM 579 O O . THR A 1 73 ? 19.177 -13.472 -13.616 1.00 98.38 73 THR A O 1
ATOM 582 N N . LYS A 1 74 ? 19.517 -11.264 -13.606 1.00 97.94 74 LYS A N 1
ATOM 583 C CA . LYS A 1 74 ? 20.981 -11.353 -13.501 1.00 97.94 74 LYS A CA 1
ATOM 584 C C . LYS A 1 74 ? 21.495 -11.655 -12.094 1.00 97.94 74 LYS A C 1
ATOM 586 O O . LYS A 1 74 ? 22.663 -11.999 -11.978 1.00 97.94 74 LYS A O 1
ATOM 591 N N . SER A 1 75 ? 20.663 -11.525 -11.062 1.00 97.00 75 SER A N 1
ATOM 592 C CA . SER A 1 75 ? 21.009 -11.923 -9.693 1.00 97.00 75 SER A CA 1
ATOM 593 C C . SER A 1 75 ? 20.577 -13.348 -9.340 1.00 97.00 75 SER A C 1
ATOM 595 O O . SER A 1 75 ? 20.877 -13.803 -8.240 1.00 97.00 75 SER A O 1
ATOM 597 N N . MET A 1 76 ? 19.826 -14.023 -10.216 1.00 95.38 76 MET A N 1
ATOM 598 C CA . MET A 1 76 ? 19.442 -15.423 -10.021 1.00 95.38 76 MET A CA 1
ATOM 599 C C . MET A 1 76 ? 20.618 -16.350 -10.321 1.00 95.38 76 MET A C 1
ATOM 601 O O . MET A 1 76 ? 21.539 -15.960 -11.036 1.00 95.38 76 MET A O 1
ATOM 605 N N . ASP A 1 77 ? 20.556 -17.563 -9.770 1.00 93.00 77 ASP A N 1
ATOM 606 C CA . ASP A 1 77 ? 21.506 -18.647 -10.053 1.00 93.00 77 ASP A CA 1
ATOM 607 C C . ASP A 1 77 ? 22.970 -18.239 -9.814 1.00 93.00 77 ASP A C 1
ATOM 609 O O . ASP A 1 77 ? 23.870 -18.563 -10.579 1.00 93.00 77 ASP A O 1
ATOM 613 N N . TRP A 1 78 ? 23.204 -17.456 -8.755 1.00 92.75 78 TRP A N 1
ATOM 614 C CA . TRP A 1 78 ? 24.545 -16.978 -8.409 1.00 92.75 78 TRP A CA 1
ATOM 615 C C . TRP A 1 78 ? 25.426 -18.052 -7.755 1.00 92.75 78 TRP A C 1
ATOM 617 O O . TRP A 1 78 ? 26.650 -17.983 -7.833 1.00 92.75 78 TRP A O 1
ATOM 627 N N . VAL A 1 79 ? 24.805 -19.012 -7.069 1.00 93.56 79 VAL A N 1
ATOM 628 C CA . VAL A 1 79 ? 25.479 -20.102 -6.357 1.00 93.56 79 VAL A CA 1
ATOM 629 C C . VAL A 1 79 ? 24.945 -21.418 -6.900 1.00 93.56 79 VAL A C 1
ATOM 631 O O . VAL A 1 79 ? 23.731 -21.638 -6.877 1.00 93.56 79 VAL A O 1
ATOM 634 N N . ASP A 1 80 ? 25.856 -22.287 -7.323 1.00 89.06 80 ASP A N 1
ATOM 635 C CA . ASP A 1 80 ? 25.534 -23.610 -7.856 1.00 89.06 80 ASP A CA 1
ATOM 636 C C . ASP A 1 80 ? 25.525 -24.670 -6.741 1.00 89.06 80 ASP A C 1
ATOM 638 O O . ASP A 1 80 ? 25.991 -24.435 -5.624 1.00 89.06 80 ASP A O 1
ATOM 642 N N . GLU A 1 81 ? 24.982 -25.855 -7.031 1.00 85.94 81 GLU A N 1
ATOM 643 C CA . GLU A 1 81 ? 24.810 -26.933 -6.041 1.00 85.94 81 GLU A CA 1
ATOM 644 C C . GLU A 1 81 ? 26.128 -27.442 -5.444 1.00 85.94 81 GLU A C 1
ATOM 646 O O . GLU A 1 81 ? 26.143 -27.860 -4.292 1.00 85.94 81 GLU A O 1
ATOM 651 N N . ASP A 1 82 ? 27.227 -27.348 -6.194 1.00 86.19 82 ASP A N 1
ATOM 652 C CA . ASP A 1 82 ? 28.573 -27.753 -5.761 1.00 86.19 82 ASP A CA 1
ATOM 653 C C . ASP A 1 82 ? 29.168 -26.822 -4.682 1.00 86.19 82 ASP A C 1
ATOM 655 O O . ASP A 1 82 ? 30.116 -27.178 -3.989 1.00 86.19 82 ASP A O 1
ATOM 659 N N . VAL A 1 83 ? 28.605 -25.619 -4.516 1.00 82.56 83 VAL A N 1
ATOM 660 C CA . VAL A 1 83 ? 29.086 -24.594 -3.570 1.00 82.56 83 VAL A CA 1
ATOM 661 C C . VAL A 1 83 ? 28.233 -24.542 -2.282 1.00 82.56 83 VAL A C 1
ATOM 663 O O . VAL A 1 83 ? 28.520 -23.737 -1.395 1.00 82.56 83 VAL A O 1
ATOM 666 N N . LYS A 1 84 ? 27.186 -25.374 -2.153 1.00 55.06 84 LYS A N 1
ATOM 667 C CA . LYS A 1 84 ? 26.293 -25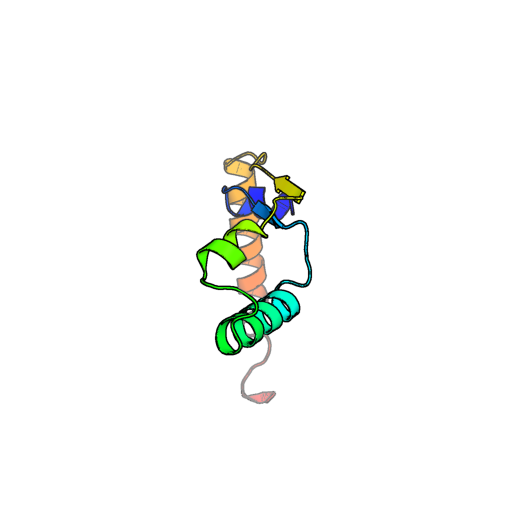.413 -0.975 1.00 55.06 84 LYS A CA 1
ATOM 668 C C . LYS A 1 84 ? 26.802 -26.268 0.182 1.00 55.06 84 LYS A C 1
ATOM 670 O O . LYS A 1 84 ? 27.338 -27.366 -0.065 1.00 55.06 84 LYS A O 1
#

Sequence (84 aa):
MQFQADILGVPVIRPKVVETTSLGAAYAAGLAVGFWKDLGECSANWAEDKRWEPKMDQAERERQMRLWKKAVTKSMDWVDEDVK

Secondary structure (DSSP, 8-state):
-HHHHHHHTS-EEEES-S-HHHHHHHHHHHHHTTSSSSHHHHHHT--EEEEE---S-HHHHHHHHHHHHHHHHHHSS-S-GGG-

Foldseek 3Di:
DQVVLQLVQHKDWDWPDNVVVVLVVVVVVCCVVVVDVDVVSSVVPTDTPDMHHHDDDPVVSVVVVVVVVVVVVVPPPPDDPVRD